Protein AF-A0A0D6AHR4-F1 (afdb_monomer)

Foldseek 3Di:
DDDDPPPPVVNVVVVVCVPVVNVVVVVCVVVVVVVVVVLCCCLVVPVCVP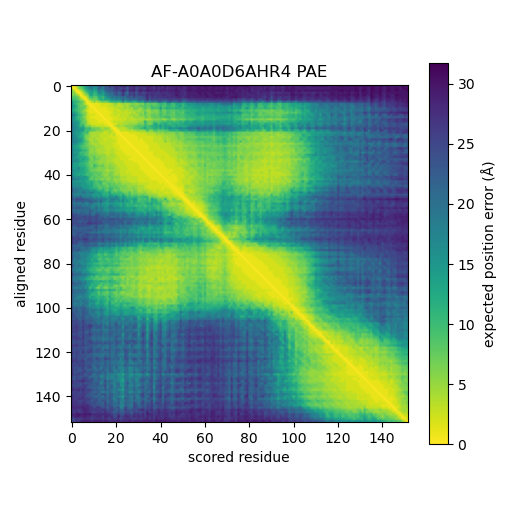PVVVVCVVVVNVCLQVDDDPNDRVSVVVVVVVSVVSSVVSVVVVVVVVVVVVVVVVVVVVVVVVVVVVVVVVVVVVVVVVVVVVVVVVVVVVVVVVVVVVVD

Sequence (152 aa):
MTANRSRNFFADFRDFILRGNVIDLAVAVIIGGAFNGIINSLVEDIVTPAILSPAIKAAGVDKLSDLSISGIKYGLFLSSVINFLVIAFCLFFIIRIFEGVKQKLIRKEELALAEESAIEKEEAKEEILVQENLTKAIEALTEVINNKSINN

Solvent-accessible surface area (backbone atoms only — not comparable to full-atom values): 8446 Å² total; per-residue (Å²): 139,82,81,84,76,78,72,50,66,67,57,59,49,48,60,51,50,68,38,62,73,50,46,55,51,51,51,52,52,54,51,50,54,56,49,49,51,54,53,48,45,46,39,63,72,44,46,32,64,71,54,45,52,58,48,32,58,73,68,71,48,79,55,45,58,72,42,56,62,96,86,45,52,58,16,46,56,53,50,52,54,52,50,50,53,51,47,52,52,51,52,51,51,52,52,51,50,52,51,60,51,47,54,55,51,52,53,49,50,54,49,50,53,49,49,52,56,46,52,55,52,50,54,54,50,51,52,52,51,53,51,53,53,52,50,52,52,52,53,52,50,49,52,53,55,52,58,55,65,76,76,110

pLDDT: mean 81.61, std 10.19, range [48.28, 95.25]

Secondary structure (DSSP, 8-state):
--------HHHHHHHHHTSHHHHHHHHHHHHHHHHHHHHHHIIIIIIIIIIIHHHHHHHT-TTGGG--BTTB-HHHHHHHHHHHHHHHHHHHHHHHHHHHHHHHHHHHHHHHHHHHHHHHHHHHHHHHHHHHHHHHHHHHHHHHHHHHHH--

Radius of gyration: 36.29 Å; Cα contacts (8 Å, |Δi|>4): 44; chains: 1; bounding box: 102×62×81 Å

Structure (mmCIF, N/CA/C/O backbone):
data_AF-A0A0D6AHR4-F1
#
_entry.id   AF-A0A0D6AHR4-F1
#
loop_
_atom_site.group_PDB
_atom_site.id
_atom_site.type_symbol
_atom_site.label_atom_id
_atom_site.label_alt_id
_atom_site.label_comp_id
_atom_site.label_asym_id
_atom_site.label_entity_id
_atom_site.label_seq_id
_atom_site.pdbx_PDB_ins_code
_atom_site.Cartn_x
_atom_site.Cartn_y
_atom_site.Cartn_z
_atom_site.occupancy
_atom_site.B_iso_or_equiv
_atom_site.auth_seq_id
_atom_site.auth_comp_id
_atom_site.auth_asym_id
_atom_site.auth_atom_id
_atom_site.pdbx_PDB_model_num
ATOM 1 N N . MET A 1 1 ? 14.952 -22.287 52.346 1.00 48.28 1 MET A N 1
ATOM 2 C CA . MET A 1 1 ? 14.343 -22.953 51.174 1.00 48.28 1 MET A CA 1
ATOM 3 C C . MET A 1 1 ? 13.842 -21.873 50.224 1.00 48.28 1 MET A C 1
ATOM 5 O O . MET A 1 1 ? 12.740 -21.381 50.405 1.00 48.28 1 MET A O 1
ATOM 9 N N . THR A 1 2 ? 14.660 -21.427 49.273 1.00 50.31 2 THR A N 1
ATOM 10 C CA . THR A 1 2 ? 14.221 -20.513 48.208 1.00 50.31 2 THR A CA 1
ATOM 11 C C . THR A 1 2 ? 14.053 -21.332 46.937 1.00 50.31 2 THR A C 1
ATOM 13 O O . THR A 1 2 ? 14.973 -22.011 46.489 1.00 50.31 2 THR A O 1
ATOM 16 N N . ALA A 1 3 ? 12.817 -21.359 46.442 1.00 51.41 3 ALA A N 1
ATOM 17 C CA . ALA A 1 3 ? 12.389 -22.209 45.348 1.00 51.41 3 ALA A CA 1
ATOM 18 C C . ALA A 1 3 ? 13.168 -21.898 44.064 1.00 51.41 3 ALA A C 1
ATOM 20 O O . ALA A 1 3 ? 13.236 -20.758 43.605 1.00 51.41 3 ALA A O 1
ATOM 21 N N . ASN A 1 4 ? 13.729 -22.960 43.497 1.00 58.25 4 ASN A N 1
ATOM 22 C CA . ASN A 1 4 ? 14.324 -23.026 42.176 1.00 58.25 4 ASN A CA 1
ATOM 23 C C . ASN A 1 4 ? 13.275 -22.626 41.124 1.00 58.25 4 ASN A C 1
ATOM 25 O O . ASN A 1 4 ? 12.394 -23.414 40.781 1.00 58.25 4 ASN A O 1
ATOM 29 N N . ARG A 1 5 ? 13.329 -21.381 40.643 1.00 64.62 5 ARG A N 1
ATOM 30 C CA . ARG A 1 5 ? 12.483 -20.904 39.547 1.00 64.62 5 ARG A CA 1
ATOM 31 C C . ARG A 1 5 ? 13.176 -21.271 38.240 1.00 64.62 5 ARG A C 1
ATOM 33 O O . ARG A 1 5 ? 13.819 -20.422 37.627 1.00 64.62 5 ARG A O 1
ATOM 40 N N . SER A 1 6 ? 13.038 -22.520 37.794 1.00 62.09 6 SER A N 1
ATOM 41 C CA . SER A 1 6 ? 13.254 -22.827 36.380 1.00 62.09 6 SER A CA 1
ATOM 42 C C . SER A 1 6 ? 12.137 -22.128 35.600 1.00 62.09 6 SER A C 1
ATOM 44 O O . SER A 1 6 ? 11.077 -22.699 35.342 1.00 62.09 6 SER A O 1
ATOM 46 N N . ARG A 1 7 ? 12.313 -20.839 35.290 1.00 65.31 7 ARG A N 1
ATOM 47 C CA . ARG A 1 7 ? 11.497 -20.224 34.247 1.00 65.31 7 ARG A CA 1
ATOM 48 C C . ARG A 1 7 ? 11.832 -20.980 32.975 1.00 65.31 7 ARG A C 1
ATOM 50 O O . ARG A 1 7 ? 12.970 -20.984 32.517 1.00 65.31 7 ARG A O 1
ATOM 57 N N . ASN A 1 8 ? 10.849 -21.722 32.484 1.00 79.19 8 ASN A N 1
ATOM 58 C CA . ASN A 1 8 ? 10.962 -22.421 31.222 1.00 79.19 8 ASN A CA 1
ATOM 59 C C . ASN A 1 8 ? 11.262 -21.358 30.163 1.00 79.19 8 ASN A C 1
ATOM 61 O O . ASN A 1 8 ? 10.517 -20.388 30.068 1.00 79.19 8 ASN A O 1
ATOM 65 N N . PHE A 1 9 ? 12.323 -21.535 29.376 1.00 85.81 9 PHE A N 1
ATOM 66 C CA . PHE A 1 9 ? 12.699 -20.636 28.275 1.00 85.81 9 PHE A CA 1
ATOM 67 C C . PHE A 1 9 ? 11.493 -20.218 27.415 1.00 85.81 9 PHE A C 1
ATOM 69 O O . PHE A 1 9 ? 11.389 -19.077 26.984 1.00 85.81 9 PHE A O 1
ATOM 76 N N . PHE A 1 10 ? 10.529 -21.125 27.238 1.00 87.31 10 PHE A N 1
ATOM 77 C CA . PHE A 1 10 ? 9.274 -20.872 26.536 1.00 87.31 10 PHE A CA 1
ATOM 78 C C . PHE A 1 10 ? 8.385 -19.795 27.189 1.00 87.31 10 PHE A C 1
ATOM 80 O O . PHE A 1 10 ? 7.752 -19.017 26.482 1.00 87.31 10 PHE A O 1
ATOM 87 N N . ALA A 1 11 ? 8.340 -19.723 28.522 1.00 87.75 11 ALA A N 1
ATOM 88 C CA . ALA A 1 11 ? 7.633 -18.666 29.243 1.00 87.75 11 ALA A CA 1
ATOM 89 C C . ALA A 1 11 ? 8.333 -17.312 29.053 1.00 87.75 11 ALA A C 1
ATOM 91 O O . ALA A 1 11 ? 7.677 -16.333 28.720 1.00 87.75 11 ALA A O 1
ATOM 92 N N . ASP A 1 12 ? 9.665 -17.283 29.143 1.00 86.31 12 ASP A N 1
ATOM 93 C CA . ASP A 1 12 ? 10.452 -16.061 28.922 1.00 86.31 12 ASP A CA 1
ATOM 94 C C . ASP A 1 12 ? 10.389 -15.584 27.459 1.00 86.31 12 ASP A C 1
ATOM 96 O O . ASP A 1 12 ? 10.355 -14.383 27.186 1.00 86.31 12 ASP A O 1
ATOM 100 N N . PHE A 1 13 ? 10.317 -16.517 26.507 1.00 87.50 13 PHE A N 1
ATOM 101 C CA . PHE A 1 13 ? 10.103 -16.233 25.090 1.00 87.50 13 PHE A CA 1
ATOM 102 C C . PHE A 1 13 ? 8.689 -15.708 24.816 1.00 87.50 13 PHE A C 1
ATOM 104 O O . PHE A 1 13 ? 8.526 -14.725 24.094 1.00 87.50 13 PHE A O 1
ATOM 111 N N . ARG A 1 14 ? 7.660 -16.309 25.426 1.00 87.25 14 ARG A N 1
ATOM 112 C CA . ARG A 1 14 ? 6.284 -15.804 25.347 1.00 87.25 14 ARG A CA 1
ATOM 113 C C . ARG A 1 14 ? 6.197 -14.384 25.902 1.00 87.25 14 ARG A C 1
ATOM 115 O O . ARG A 1 14 ? 5.656 -13.516 25.226 1.00 87.25 14 ARG A O 1
ATOM 122 N N . ASP A 1 15 ? 6.772 -14.137 27.075 1.00 89.06 15 ASP A N 1
ATOM 123 C CA . ASP A 1 15 ? 6.801 -12.811 27.700 1.00 89.06 15 ASP A CA 1
ATOM 124 C C . ASP A 1 15 ? 7.573 -11.792 26.847 1.00 89.06 15 ASP A C 1
ATOM 126 O O . ASP A 1 15 ? 7.245 -10.608 26.852 1.00 89.06 15 ASP A O 1
ATOM 130 N N . PHE A 1 16 ? 8.577 -12.234 26.080 1.00 86.75 16 PHE A N 1
ATOM 131 C CA . PHE A 1 16 ? 9.274 -11.393 25.107 1.00 86.75 16 PHE A CA 1
ATOM 132 C C . PHE A 1 16 ? 8.397 -11.007 23.920 1.00 86.75 16 PHE A C 1
ATOM 134 O O . PHE A 1 16 ? 8.323 -9.822 23.600 1.00 86.75 16 PHE A O 1
ATOM 141 N N . ILE A 1 17 ? 7.752 -11.979 23.274 1.00 85.88 17 ILE A N 1
ATOM 142 C CA . ILE A 1 17 ? 6.908 -11.723 22.103 1.00 85.88 17 ILE A CA 1
ATOM 143 C C . ILE A 1 17 ? 5.678 -10.906 22.500 1.00 85.88 17 ILE A C 1
ATOM 145 O O . ILE A 1 17 ? 5.319 -9.978 21.795 1.00 85.88 17 ILE A O 1
ATOM 149 N N . LEU A 1 18 ? 5.081 -11.165 23.666 1.00 87.12 18 LEU A N 1
ATOM 150 C CA . LEU A 1 18 ? 3.935 -10.400 24.171 1.00 87.12 18 LEU A CA 1
ATOM 151 C C . LEU A 1 18 ? 4.247 -8.931 24.494 1.00 87.12 18 LEU A C 1
ATOM 153 O O . LEU A 1 18 ? 3.325 -8.162 24.768 1.00 87.12 18 LEU A O 1
ATOM 157 N N . ARG A 1 19 ? 5.515 -8.501 24.441 1.00 85.44 19 ARG A N 1
ATOM 158 C CA . ARG A 1 19 ? 5.837 -7.072 24.416 1.00 85.44 19 ARG A CA 1
ATOM 159 C C . ARG A 1 19 ? 5.261 -6.500 23.116 1.00 85.44 19 ARG A C 1
ATOM 161 O O . ARG A 1 19 ? 5.833 -6.737 22.062 1.00 85.44 19 ARG A O 1
ATOM 168 N N . GLY A 1 20 ? 4.151 -5.754 23.187 1.00 81.38 20 GLY A N 1
ATOM 169 C CA . GLY A 1 20 ? 3.378 -5.290 22.015 1.00 81.38 20 GLY A CA 1
ATOM 170 C C . GLY A 1 20 ? 4.216 -4.716 20.862 1.00 81.38 20 GLY A C 1
ATOM 171 O O . GLY A 1 20 ? 4.013 -5.086 19.713 1.00 81.38 20 GLY A O 1
ATOM 172 N N . ASN A 1 21 ? 5.267 -3.952 21.177 1.00 88.62 21 ASN A N 1
ATOM 173 C CA . ASN A 1 21 ? 6.221 -3.414 20.196 1.00 88.62 21 ASN A CA 1
ATOM 174 C C . ASN A 1 21 ? 6.915 -4.485 19.313 1.00 88.62 21 ASN A C 1
ATOM 176 O O . ASN A 1 21 ? 7.283 -4.214 18.176 1.00 88.62 21 ASN A O 1
ATOM 180 N N . VAL A 1 22 ? 7.119 -5.708 19.815 1.00 89.19 22 VAL A N 1
ATOM 181 C CA . VAL A 1 22 ? 7.770 -6.811 19.080 1.00 89.19 22 VAL A CA 1
ATOM 182 C C . VAL A 1 22 ? 6.807 -7.459 18.088 1.00 89.19 22 VAL A C 1
ATOM 184 O O . VAL A 1 22 ? 7.216 -7.783 16.974 1.00 89.19 22 VAL A O 1
ATOM 187 N N . ILE A 1 23 ? 5.539 -7.631 18.471 1.00 89.50 23 ILE A N 1
ATOM 188 C CA . ILE A 1 23 ? 4.506 -8.189 17.586 1.00 89.50 23 ILE A CA 1
ATOM 189 C C . ILE A 1 23 ? 4.236 -7.228 16.431 1.00 89.50 23 ILE A C 1
ATOM 191 O O . ILE A 1 23 ? 4.266 -7.658 15.280 1.00 89.50 23 ILE A O 1
ATOM 195 N N . ASP A 1 24 ? 4.065 -5.937 16.716 1.00 90.44 24 ASP A N 1
ATOM 196 C CA . ASP A 1 24 ? 3.787 -4.933 15.684 1.00 90.44 24 ASP A CA 1
ATOM 197 C C . ASP A 1 24 ? 4.951 -4.813 14.689 1.00 90.44 24 ASP A C 1
ATOM 199 O O . ASP A 1 24 ? 4.741 -4.789 13.474 1.00 90.44 24 ASP A O 1
ATOM 203 N N . LEU A 1 25 ? 6.194 -4.840 15.187 1.00 93.00 25 LEU A N 1
ATOM 204 C CA . LEU A 1 25 ? 7.386 -4.864 14.342 1.00 93.00 25 LEU A CA 1
ATOM 205 C C . LEU A 1 25 ? 7.449 -6.134 13.478 1.00 93.00 25 LEU A C 1
ATOM 207 O O . LEU A 1 25 ? 7.741 -6.052 12.286 1.00 93.00 25 LEU A O 1
ATOM 211 N N . ALA A 1 26 ? 7.166 -7.306 14.054 1.00 90.88 26 ALA A N 1
ATOM 212 C CA . ALA A 1 26 ? 7.192 -8.571 13.324 1.00 90.88 26 ALA A CA 1
ATOM 213 C C . ALA A 1 26 ? 6.141 -8.603 12.204 1.00 90.88 26 ALA A C 1
ATOM 215 O O . ALA A 1 26 ? 6.448 -8.999 11.079 1.00 90.88 26 ALA A O 1
ATOM 216 N N . VAL A 1 27 ? 4.925 -8.131 12.486 1.00 93.25 27 VAL A N 1
ATOM 217 C CA . VAL A 1 27 ? 3.848 -8.025 11.495 1.00 93.25 27 VAL A CA 1
ATOM 218 C C . VAL A 1 27 ? 4.236 -7.047 10.385 1.00 93.25 27 VAL A C 1
ATOM 220 O O . VAL A 1 27 ? 4.106 -7.388 9.209 1.00 93.25 27 VAL A O 1
ATOM 223 N N . ALA A 1 28 ? 4.787 -5.880 10.729 1.00 94.00 28 ALA A N 1
ATOM 224 C CA . ALA A 1 28 ? 5.247 -4.900 9.748 1.00 94.00 28 ALA A CA 1
ATOM 225 C C . ALA A 1 28 ? 6.320 -5.469 8.801 1.00 94.00 28 ALA A C 1
ATOM 227 O O . ALA A 1 28 ? 6.245 -5.257 7.592 1.00 94.00 28 ALA A O 1
ATOM 228 N N . VAL A 1 29 ? 7.289 -6.234 9.319 1.00 94.38 29 VAL A N 1
ATOM 229 C CA . VAL A 1 29 ? 8.347 -6.859 8.504 1.00 94.38 29 VAL A CA 1
ATOM 230 C C . VAL A 1 29 ? 7.787 -7.947 7.583 1.00 94.38 29 VAL A C 1
ATOM 232 O O . VAL A 1 29 ? 8.147 -7.991 6.407 1.00 94.38 29 VAL A O 1
ATOM 235 N N . ILE A 1 30 ? 6.888 -8.803 8.081 1.00 94.81 30 ILE A N 1
ATOM 236 C CA . ILE A 1 30 ? 6.277 -9.878 7.282 1.00 94.81 30 ILE A CA 1
ATOM 237 C C . ILE A 1 30 ? 5.422 -9.292 6.154 1.00 94.81 30 ILE A C 1
ATOM 239 O O . ILE A 1 30 ? 5.562 -9.696 4.998 1.00 94.81 30 ILE A O 1
ATOM 243 N N . ILE A 1 31 ? 4.572 -8.310 6.473 1.00 95.25 31 ILE A N 1
ATOM 244 C CA . ILE A 1 31 ? 3.736 -7.627 5.481 1.00 95.25 31 ILE A CA 1
ATOM 245 C C . ILE A 1 31 ? 4.613 -6.868 4.484 1.00 95.25 31 ILE A C 1
ATOM 247 O O . ILE A 1 31 ? 4.373 -6.957 3.284 1.00 95.25 31 ILE A O 1
ATOM 251 N N . GLY A 1 32 ? 5.658 -6.178 4.950 1.00 93.19 32 GLY A N 1
ATOM 252 C CA . GLY A 1 32 ? 6.608 -5.480 4.084 1.00 93.19 32 GLY A CA 1
ATOM 253 C C . GLY A 1 32 ? 7.310 -6.422 3.102 1.00 93.19 32 GLY A C 1
ATOM 254 O O . GLY A 1 32 ? 7.398 -6.114 1.914 1.00 93.19 32 GLY A O 1
ATOM 255 N N . GLY A 1 33 ? 7.742 -7.598 3.566 1.00 94.06 33 GLY A N 1
ATOM 256 C CA . GLY A 1 33 ? 8.349 -8.626 2.719 1.00 94.06 33 GLY A CA 1
ATOM 257 C C . GLY A 1 33 ? 7.382 -9.189 1.673 1.00 94.06 33 GLY A C 1
ATOM 258 O O . GLY A 1 33 ? 7.730 -9.275 0.496 1.00 94.06 33 GLY A O 1
ATOM 259 N N . ALA A 1 34 ? 6.151 -9.516 2.077 1.00 94.44 34 ALA A N 1
ATOM 260 C CA . ALA A 1 34 ? 5.120 -10.005 1.162 1.00 94.44 34 ALA A CA 1
ATOM 261 C C . ALA A 1 34 ? 4.720 -8.941 0.124 1.00 94.44 34 ALA A C 1
ATOM 263 O O . ALA A 1 34 ? 4.615 -9.237 -1.066 1.00 94.44 34 ALA A O 1
ATOM 264 N N . PHE A 1 35 ? 4.556 -7.688 0.559 1.00 89.25 35 PHE A N 1
ATOM 265 C CA . PHE A 1 35 ? 4.222 -6.565 -0.313 1.00 89.25 35 PHE A CA 1
ATOM 266 C C . PHE A 1 35 ? 5.330 -6.283 -1.332 1.00 89.25 35 PHE A C 1
ATOM 268 O O . PHE A 1 35 ? 5.036 -6.092 -2.509 1.00 89.25 35 PHE A O 1
ATOM 275 N N . ASN A 1 36 ? 6.601 -6.338 -0.921 1.00 89.38 36 ASN A N 1
ATOM 276 C CA . ASN A 1 36 ? 7.733 -6.221 -1.841 1.00 89.38 36 ASN A CA 1
ATOM 277 C C . ASN A 1 36 ? 7.678 -7.275 -2.964 1.00 89.38 36 ASN A C 1
ATOM 279 O O . ASN A 1 36 ? 7.941 -6.957 -4.119 1.00 89.38 36 ASN A O 1
ATOM 283 N N . GLY A 1 37 ? 7.258 -8.507 -2.652 1.00 90.81 37 GLY A N 1
ATOM 284 C CA . GLY A 1 37 ? 7.032 -9.549 -3.660 1.00 90.81 37 GLY A CA 1
ATOM 285 C C . GLY A 1 37 ? 5.969 -9.172 -4.700 1.00 90.81 37 GLY A C 1
ATOM 286 O O . GLY A 1 37 ? 6.176 -9.390 -5.891 1.00 90.81 37 GLY A O 1
ATOM 287 N N . ILE A 1 38 ? 4.867 -8.546 -4.273 1.00 89.38 38 ILE A N 1
ATOM 288 C CA . ILE A 1 38 ? 3.805 -8.059 -5.173 1.00 89.38 38 ILE A CA 1
ATOM 289 C C . ILE A 1 38 ? 4.338 -6.955 -6.093 1.00 89.38 38 ILE A C 1
ATOM 291 O O . ILE A 1 38 ? 4.058 -6.961 -7.291 1.00 89.38 38 ILE A O 1
ATOM 295 N N . ILE A 1 39 ? 5.119 -6.019 -5.545 1.00 86.44 39 ILE A N 1
ATOM 296 C CA . ILE A 1 39 ? 5.727 -4.937 -6.328 1.00 86.44 39 ILE A CA 1
ATOM 297 C C . ILE A 1 39 ? 6.693 -5.496 -7.371 1.00 86.44 39 ILE A C 1
ATOM 299 O O . ILE A 1 39 ? 6.614 -5.105 -8.534 1.00 86.44 39 ILE A O 1
ATOM 303 N N . ASN A 1 40 ? 7.558 -6.433 -6.982 1.00 88.56 40 ASN A N 1
ATOM 304 C CA . ASN A 1 40 ? 8.494 -7.060 -7.909 1.00 88.56 40 ASN A CA 1
ATOM 305 C C . ASN A 1 40 ? 7.758 -7.795 -9.030 1.00 88.56 40 ASN A C 1
ATOM 307 O O . ASN A 1 40 ? 8.080 -7.568 -10.188 1.00 88.56 40 ASN A O 1
ATOM 311 N N . SER A 1 41 ? 6.719 -8.576 -8.717 1.00 90.38 41 SER A N 1
ATOM 312 C CA . SER A 1 41 ? 5.926 -9.266 -9.743 1.00 90.38 41 SER A CA 1
ATOM 313 C C . SER A 1 41 ? 5.233 -8.287 -10.697 1.00 90.38 41 SER A C 1
ATOM 315 O O . SER A 1 41 ? 5.296 -8.447 -11.910 1.00 90.38 41 SER A O 1
ATOM 317 N N . LEU A 1 42 ? 4.650 -7.193 -10.196 1.00 86.50 42 LEU A N 1
ATOM 318 C CA . LEU A 1 42 ? 4.077 -6.167 -11.072 1.00 86.50 42 LEU A CA 1
ATOM 319 C C . LEU A 1 42 ? 5.133 -5.562 -12.010 1.00 86.50 42 LEU A C 1
ATOM 321 O O . LEU A 1 42 ? 4.856 -5.306 -13.181 1.00 86.50 42 LEU A O 1
ATOM 325 N N . VAL A 1 43 ? 6.341 -5.310 -11.513 1.00 83.19 43 VAL A N 1
ATOM 326 C CA . VAL A 1 43 ? 7.386 -4.673 -12.315 1.00 83.19 43 VAL A CA 1
ATOM 327 C C . VAL A 1 43 ? 7.999 -5.651 -13.313 1.00 83.19 43 VAL A C 1
ATOM 329 O O . VAL A 1 43 ? 8.102 -5.327 -14.496 1.00 83.19 43 VAL A O 1
ATOM 332 N N . GLU A 1 44 ? 8.394 -6.833 -12.860 1.00 84.12 44 GLU A N 1
ATOM 333 C CA . GLU A 1 44 ? 9.085 -7.843 -13.661 1.00 84.12 44 GLU A CA 1
ATOM 334 C C . GLU A 1 44 ? 8.131 -8.552 -14.628 1.00 84.12 44 GLU A C 1
ATOM 336 O O . GLU A 1 44 ? 8.455 -8.683 -15.808 1.00 84.12 44 GLU A O 1
ATOM 341 N N . ASP A 1 45 ? 6.931 -8.926 -14.175 1.00 85.81 45 ASP A N 1
ATOM 342 C CA . ASP A 1 45 ? 6.011 -9.760 -14.958 1.00 85.81 45 ASP A CA 1
ATOM 343 C C . ASP A 1 45 ? 5.028 -8.948 -15.810 1.00 85.81 45 ASP A C 1
ATOM 345 O O . ASP A 1 45 ? 4.512 -9.457 -16.805 1.00 85.81 45 ASP A O 1
ATOM 349 N N . ILE A 1 46 ? 4.746 -7.690 -15.447 1.00 86.56 46 ILE A N 1
ATOM 350 C CA . ILE A 1 46 ? 3.744 -6.866 -16.145 1.00 86.56 46 ILE A CA 1
ATOM 351 C C . ILE A 1 46 ? 4.395 -5.651 -16.804 1.00 86.56 46 ILE A C 1
ATOM 353 O O . ILE A 1 46 ? 4.348 -5.512 -18.026 1.00 86.56 46 ILE A O 1
ATOM 357 N N . VAL A 1 47 ? 5.013 -4.759 -16.027 1.00 81.56 47 VAL A N 1
ATOM 358 C CA . VAL A 1 47 ? 5.509 -3.471 -16.544 1.00 81.56 47 VAL A CA 1
ATOM 359 C C . VAL A 1 47 ? 6.676 -3.663 -17.506 1.00 81.56 47 VAL A C 1
ATOM 361 O O . VAL A 1 47 ? 6.709 -3.045 -18.573 1.00 81.56 47 VAL A O 1
ATOM 364 N N . THR A 1 48 ? 7.623 -4.530 -17.154 1.00 80.75 48 THR A N 1
ATOM 365 C CA . THR A 1 48 ? 8.808 -4.790 -17.970 1.00 80.75 48 THR A CA 1
ATOM 366 C C . THR A 1 48 ? 8.430 -5.329 -19.350 1.00 80.75 48 THR A C 1
ATOM 368 O O . THR A 1 48 ? 8.769 -4.666 -20.329 1.00 80.75 48 THR A O 1
ATOM 371 N N . PRO A 1 49 ? 7.681 -6.436 -19.500 1.00 80.00 49 PRO A N 1
ATOM 372 C CA . PRO A 1 49 ? 7.302 -6.927 -20.823 1.00 80.00 49 PRO A CA 1
ATOM 373 C C . PRO A 1 49 ? 6.345 -5.993 -21.578 1.00 80.00 49 PRO A C 1
ATOM 375 O O . PRO A 1 49 ? 6.435 -5.914 -22.803 1.00 80.00 49 PRO A O 1
ATOM 378 N N . ALA A 1 50 ? 5.457 -5.266 -20.889 1.00 80.38 50 ALA A N 1
ATOM 379 C CA . ALA A 1 50 ? 4.469 -4.408 -21.547 1.00 80.38 50 ALA A CA 1
ATOM 380 C C . ALA A 1 50 ? 5.038 -3.069 -22.043 1.00 80.38 50 ALA A C 1
ATOM 382 O O . ALA A 1 50 ? 4.611 -2.572 -23.083 1.00 80.38 50 ALA A O 1
ATOM 383 N N . ILE A 1 51 ? 5.979 -2.470 -21.306 1.00 73.50 51 ILE A N 1
ATOM 384 C CA . ILE A 1 51 ? 6.466 -1.104 -21.560 1.00 73.50 51 ILE A CA 1
ATOM 385 C C . ILE A 1 51 ? 7.966 -1.096 -21.842 1.00 73.50 51 ILE A C 1
ATOM 387 O O . ILE A 1 51 ? 8.416 -0.451 -22.789 1.00 73.50 51 ILE A O 1
ATOM 391 N N . LEU A 1 52 ? 8.750 -1.824 -21.044 1.00 69.25 52 LEU A N 1
ATOM 392 C CA . LEU A 1 52 ? 10.206 -1.725 -21.079 1.00 69.25 52 LEU A CA 1
ATOM 393 C C . LEU A 1 52 ? 10.830 -2.583 -22.187 1.00 69.25 52 LEU A C 1
ATOM 395 O O . LEU A 1 52 ? 11.684 -2.096 -22.914 1.00 69.25 52 LEU A O 1
ATOM 399 N N . SER A 1 53 ? 10.392 -3.826 -22.391 1.00 69.88 53 SER A N 1
ATOM 400 C CA . SER A 1 53 ? 10.922 -4.715 -23.436 1.00 69.88 53 SER A CA 1
ATOM 401 C C . SER A 1 53 ? 10.704 -4.192 -24.866 1.00 69.88 53 SER A C 1
ATOM 403 O O . SER A 1 53 ? 11.634 -4.289 -25.667 1.00 69.88 53 SER A O 1
ATOM 405 N N . PRO A 1 54 ? 9.547 -3.604 -25.230 1.00 74.44 54 PRO A N 1
ATOM 406 C CA . PRO A 1 54 ? 9.375 -2.959 -26.531 1.00 74.44 54 PRO A CA 1
ATOM 407 C C . PRO A 1 54 ? 10.222 -1.687 -26.657 1.00 74.44 54 PRO A C 1
ATOM 409 O O . PRO A 1 54 ? 10.800 -1.442 -27.714 1.00 74.44 54 PRO A O 1
ATOM 412 N N . ALA A 1 55 ? 10.333 -0.898 -25.582 1.00 70.19 55 ALA A N 1
ATOM 413 C CA . ALA A 1 55 ? 11.120 0.333 -25.567 1.00 70.19 55 ALA A CA 1
ATOM 414 C C . ALA A 1 55 ? 12.633 0.071 -25.675 1.00 70.19 55 ALA A C 1
ATOM 416 O O . ALA A 1 55 ? 13.316 0.761 -26.426 1.00 70.19 55 ALA A O 1
ATOM 417 N N . ILE A 1 56 ? 13.158 -0.948 -24.984 1.00 69.31 56 ILE A N 1
ATOM 418 C CA . ILE A 1 56 ? 14.571 -1.357 -25.045 1.00 69.31 56 ILE A CA 1
ATOM 419 C C . ILE A 1 56 ? 14.921 -1.882 -26.445 1.00 69.31 56 ILE A C 1
ATOM 421 O O . ILE A 1 56 ? 15.946 -1.471 -26.997 1.00 69.31 56 ILE A O 1
ATOM 425 N N . LYS A 1 57 ? 14.037 -2.688 -27.054 1.00 70.56 57 LYS A N 1
ATOM 426 C CA . LYS A 1 57 ? 14.187 -3.151 -28.445 1.00 70.56 57 LYS A CA 1
ATOM 427 C C . LYS A 1 57 ? 14.170 -1.997 -29.442 1.00 70.56 57 LYS A C 1
ATOM 429 O O . LYS A 1 57 ? 14.992 -1.953 -30.351 1.00 70.56 57 LYS A O 1
ATOM 434 N N . ALA A 1 58 ? 13.263 -1.037 -29.259 1.00 65.69 58 ALA A N 1
ATOM 435 C CA . ALA A 1 58 ? 13.185 0.153 -30.104 1.00 65.69 58 ALA A CA 1
ATOM 436 C C . ALA A 1 58 ? 14.407 1.076 -29.945 1.00 65.69 58 ALA A C 1
ATOM 438 O O . ALA A 1 58 ? 14.810 1.734 -30.901 1.00 65.69 58 ALA A O 1
ATOM 439 N N . ALA A 1 59 ? 15.014 1.110 -28.758 1.00 65.44 59 ALA A N 1
ATOM 440 C CA . ALA A 1 59 ? 16.195 1.915 -28.471 1.00 65.44 59 ALA A CA 1
ATOM 441 C C . ALA A 1 59 ? 17.523 1.221 -28.855 1.00 65.44 59 ALA A C 1
ATOM 443 O O . ALA A 1 59 ? 18.574 1.858 -28.793 1.00 65.44 59 ALA A O 1
ATOM 444 N N . GLY A 1 60 ? 17.508 -0.063 -29.245 1.00 64.19 60 GLY A N 1
ATOM 445 C CA . GLY A 1 60 ? 18.716 -0.833 -29.584 1.00 64.19 60 GLY A CA 1
ATOM 446 C C . GLY A 1 60 ? 19.592 -1.184 -28.374 1.00 64.19 60 GLY A C 1
ATOM 447 O O . GLY A 1 60 ? 20.790 -1.428 -28.510 1.00 64.19 60 GLY A O 1
ATOM 448 N N . VAL A 1 61 ? 18.999 -1.188 -27.178 1.00 64.06 61 VAL A N 1
ATOM 449 C CA . VAL A 1 61 ? 19.668 -1.272 -25.865 1.00 64.06 61 VAL A CA 1
ATOM 450 C C . VAL A 1 61 ? 19.620 -2.710 -25.310 1.00 64.06 61 VAL A C 1
ATOM 452 O O . VAL A 1 61 ? 20.054 -2.969 -24.192 1.00 64.06 61 VAL A O 1
ATOM 455 N N . ASP A 1 62 ? 19.147 -3.678 -26.104 1.00 65.31 62 ASP A N 1
ATOM 456 C CA . ASP A 1 62 ? 18.887 -5.078 -25.712 1.00 65.31 62 ASP A CA 1
ATOM 457 C C . ASP A 1 62 ? 20.091 -5.810 -25.095 1.00 65.31 62 ASP A C 1
ATOM 459 O O . ASP A 1 62 ? 19.933 -6.827 -24.423 1.00 65.31 62 ASP A O 1
ATOM 463 N N . LYS A 1 63 ? 21.303 -5.297 -25.324 1.00 65.81 63 LYS A N 1
ATOM 464 C CA . LYS A 1 63 ? 22.567 -5.874 -24.856 1.00 65.81 63 LYS A CA 1
ATOM 465 C C . LYS A 1 63 ? 23.321 -4.977 -23.882 1.00 65.81 63 LYS A C 1
ATOM 467 O O . LYS A 1 63 ? 24.535 -5.112 -23.752 1.00 65.81 63 LYS A O 1
ATOM 472 N N . LEU A 1 64 ? 22.635 -4.070 -23.180 1.00 67.00 64 LEU A N 1
ATOM 473 C CA . LEU A 1 64 ? 23.292 -3.231 -22.173 1.00 67.00 64 LEU A CA 1
ATOM 474 C C . LEU A 1 64 ? 24.028 -4.070 -21.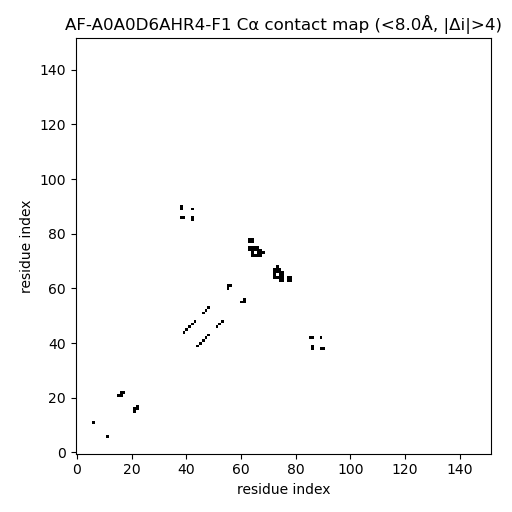131 1.00 67.00 64 LEU A C 1
ATOM 476 O O . LEU A 1 64 ? 25.145 -3.726 -20.773 1.00 67.00 64 LEU A O 1
ATOM 480 N N . SER A 1 65 ? 23.454 -5.205 -20.738 1.00 66.69 65 SER A N 1
ATOM 481 C CA . SER A 1 65 ? 24.012 -6.174 -19.789 1.00 66.69 65 SER A CA 1
ATOM 482 C C . SER A 1 65 ? 25.311 -6.842 -20.262 1.00 66.69 65 SER A C 1
ATOM 484 O O . SER A 1 65 ? 26.122 -7.247 -19.428 1.00 66.69 65 SER A O 1
ATOM 486 N N . ASP A 1 66 ? 25.523 -6.933 -21.580 1.00 68.94 66 ASP A N 1
ATOM 487 C CA . ASP A 1 66 ? 26.697 -7.565 -22.203 1.00 68.94 66 ASP A CA 1
ATOM 488 C C . ASP A 1 66 ? 27.865 -6.589 -22.400 1.00 68.94 66 ASP A C 1
ATOM 490 O O . ASP A 1 66 ? 28.976 -6.999 -22.751 1.00 68.94 66 ASP A O 1
ATOM 494 N N . LEU A 1 67 ? 27.645 -5.294 -22.161 1.00 70.38 67 LEU A N 1
ATOM 495 C CA . LEU A 1 67 ? 28.694 -4.293 -22.260 1.00 70.38 67 LEU A CA 1
ATOM 496 C C . LEU A 1 67 ? 29.733 -4.512 -21.153 1.00 70.38 67 LEU A C 1
ATOM 498 O O . LEU A 1 67 ? 29.478 -4.321 -19.957 1.00 70.38 67 LEU A O 1
ATOM 502 N N . SER A 1 68 ? 30.927 -4.918 -21.579 1.00 70.44 68 SER A N 1
ATOM 503 C CA . SER A 1 68 ? 32.096 -5.055 -20.723 1.00 70.44 68 SER A CA 1
ATOM 504 C C . SER A 1 68 ? 33.314 -4.430 -21.393 1.00 70.44 68 SER A C 1
ATOM 506 O O . SER A 1 68 ? 33.577 -4.642 -22.575 1.00 70.44 68 SER A O 1
ATOM 508 N N . ILE A 1 69 ? 34.060 -3.640 -20.625 1.00 69.44 69 ILE A N 1
ATOM 509 C CA . ILE A 1 69 ? 35.337 -3.053 -21.031 1.00 69.44 69 ILE A CA 1
ATOM 510 C C . ILE A 1 69 ? 36.364 -3.669 -20.099 1.00 69.44 69 ILE A C 1
ATOM 512 O O . ILE A 1 69 ? 36.256 -3.547 -18.879 1.00 69.44 69 ILE A O 1
ATOM 516 N N . SER A 1 70 ? 37.346 -4.362 -20.672 1.00 74.69 70 SER A N 1
ATOM 517 C CA . SER A 1 70 ? 38.466 -4.934 -19.919 1.00 74.69 70 SER A CA 1
ATOM 518 C C . SER A 1 70 ? 38.039 -5.861 -18.760 1.00 74.69 70 SER A C 1
ATOM 520 O O . SER A 1 70 ? 38.613 -5.830 -17.676 1.00 74.69 70 SER A O 1
ATOM 522 N N . GLY A 1 71 ? 36.982 -6.661 -18.961 1.00 73.62 71 GLY A N 1
ATOM 523 C CA . GLY A 1 71 ? 36.471 -7.618 -17.967 1.00 73.62 71 GLY A CA 1
ATOM 524 C C . GLY A 1 71 ? 35.520 -7.039 -16.909 1.00 73.62 71 GLY A C 1
ATOM 525 O O . GLY A 1 71 ? 34.918 -7.804 -16.156 1.00 73.62 71 GLY A O 1
ATOM 526 N N . ILE A 1 72 ? 35.312 -5.718 -16.875 1.00 77.31 72 ILE A N 1
ATOM 527 C CA . ILE A 1 72 ? 34.372 -5.067 -15.952 1.00 77.31 72 ILE A CA 1
ATOM 528 C C . ILE A 1 72 ? 32.997 -4.961 -16.624 1.00 77.31 72 ILE A C 1
ATOM 530 O O . ILE A 1 72 ? 32.825 -4.226 -17.597 1.00 77.31 72 ILE A O 1
ATOM 534 N N . LYS A 1 73 ? 32.004 -5.691 -16.097 1.00 80.69 73 LYS A N 1
ATOM 535 C CA . LYS A 1 73 ? 30.612 -5.725 -16.590 1.00 80.69 73 LYS A CA 1
ATOM 536 C C . LYS A 1 73 ? 29.782 -4.549 -16.057 1.00 80.69 73 LYS A C 1
ATOM 538 O O . LYS A 1 73 ? 28.834 -4.740 -15.296 1.00 80.69 73 LYS A O 1
ATOM 543 N N . TYR A 1 74 ? 30.127 -3.322 -16.447 1.00 82.00 74 TYR A N 1
ATOM 544 C CA . TYR A 1 74 ? 29.352 -2.125 -16.076 1.00 82.00 74 TYR A CA 1
ATOM 545 C C . TYR A 1 74 ? 27.912 -2.165 -16.610 1.00 82.00 74 TYR A C 1
ATOM 547 O O . TYR A 1 74 ? 27.021 -1.559 -16.016 1.00 82.00 74 TYR A O 1
ATOM 555 N N . GLY A 1 75 ? 27.676 -2.932 -17.677 1.00 80.38 75 GLY A N 1
ATOM 556 C CA . GLY A 1 75 ? 26.352 -3.213 -18.212 1.00 80.38 75 GLY A CA 1
ATOM 557 C C . GLY A 1 75 ? 25.360 -3.762 -17.191 1.00 80.38 75 GLY A C 1
ATOM 558 O O . GLY A 1 75 ? 24.220 -3.307 -17.117 1.00 80.38 75 GLY A O 1
ATOM 559 N N . LEU A 1 76 ? 25.813 -4.692 -16.345 1.00 80.81 76 LEU A N 1
ATOM 560 C CA . LEU A 1 76 ? 24.977 -5.304 -15.313 1.00 80.81 76 LEU A CA 1
ATOM 561 C C . LEU A 1 76 ? 24.590 -4.292 -14.228 1.00 80.81 76 LEU A C 1
ATOM 563 O O . LEU A 1 76 ? 23.437 -4.230 -13.816 1.00 80.81 76 LEU A O 1
ATOM 567 N N . PHE A 1 77 ? 25.542 -3.462 -13.798 1.00 84.19 77 PHE A N 1
ATOM 568 C CA . PHE A 1 77 ? 25.278 -2.406 -12.824 1.00 84.19 77 PHE A CA 1
ATOM 569 C C . PHE A 1 77 ? 24.284 -1.375 -13.371 1.00 84.19 77 PHE A C 1
ATOM 571 O O . PHE A 1 77 ? 23.311 -1.041 -12.698 1.00 84.19 77 PHE A O 1
ATOM 578 N N . LEU A 1 78 ? 24.487 -0.919 -14.611 1.00 84.06 78 LEU A N 1
ATOM 579 C CA . LEU A 1 78 ? 23.597 0.045 -15.254 1.00 84.06 78 LEU A CA 1
ATOM 580 C C . LEU A 1 78 ? 22.182 -0.524 -15.437 1.00 84.06 78 LEU A C 1
ATOM 582 O O . LEU A 1 78 ? 21.207 0.173 -15.166 1.00 84.06 78 LEU A O 1
ATOM 586 N N . SER A 1 79 ? 22.067 -1.803 -15.810 1.00 80.62 79 SER A N 1
ATOM 587 C CA . SER A 1 79 ? 20.784 -2.512 -15.871 1.00 80.62 79 SER A CA 1
ATOM 588 C C . SER A 1 79 ? 20.078 -2.536 -14.511 1.00 80.62 79 SER A C 1
ATOM 590 O O . SER A 1 79 ? 18.879 -2.271 -14.445 1.00 80.62 79 SER A O 1
ATOM 592 N N . SER A 1 80 ? 20.801 -2.799 -13.418 1.00 83.69 80 SER A N 1
ATOM 593 C CA . SER A 1 80 ? 20.229 -2.788 -12.064 1.00 83.69 80 SER A CA 1
ATOM 594 C C . SER A 1 80 ? 19.756 -1.398 -11.632 1.00 83.69 80 SER A C 1
ATOM 596 O O . SER A 1 80 ? 18.707 -1.281 -11.002 1.00 83.69 80 SER A O 1
ATOM 598 N N . VAL A 1 81 ? 20.484 -0.335 -11.994 1.00 87.88 81 VAL A N 1
ATOM 599 C CA . VAL A 1 81 ? 20.066 1.052 -11.725 1.00 87.88 81 VAL A CA 1
ATOM 600 C C . VAL A 1 81 ? 18.788 1.397 -12.492 1.00 87.88 81 VAL A C 1
ATOM 602 O O . VAL A 1 81 ? 17.865 1.965 -11.913 1.00 87.88 81 VAL A O 1
ATOM 605 N N . ILE A 1 82 ? 18.701 1.020 -13.772 1.00 82.12 82 ILE A N 1
ATOM 606 C CA . ILE A 1 82 ? 17.490 1.230 -14.578 1.00 82.12 82 ILE A CA 1
ATOM 607 C C . ILE A 1 82 ? 16.311 0.458 -13.973 1.00 82.12 82 ILE A C 1
ATOM 609 O O . ILE A 1 82 ? 15.244 1.039 -13.791 1.00 82.12 82 ILE A O 1
ATOM 613 N N . ASN A 1 83 ? 16.506 -0.807 -13.588 1.00 80.62 83 ASN A N 1
ATOM 614 C CA . ASN A 1 83 ? 15.462 -1.605 -12.940 1.00 80.62 83 ASN A CA 1
ATOM 615 C C . ASN A 1 83 ? 14.968 -0.953 -11.637 1.00 80.62 83 ASN A C 1
ATOM 617 O O . ASN A 1 83 ? 13.767 -0.807 -11.429 1.00 80.62 83 ASN A O 1
ATOM 621 N N . PHE A 1 84 ? 15.883 -0.470 -10.792 1.00 85.19 84 PHE A N 1
ATOM 622 C CA . PHE A 1 84 ? 15.530 0.252 -9.568 1.00 85.19 84 PHE A CA 1
ATOM 623 C C . PHE A 1 84 ? 14.684 1.505 -9.845 1.00 85.19 84 PHE A C 1
ATOM 625 O O . PHE A 1 84 ? 13.690 1.738 -9.158 1.00 85.19 84 PHE A O 1
ATOM 632 N N . LEU A 1 85 ? 15.034 2.291 -10.870 1.00 88.50 85 LEU A N 1
ATOM 633 C CA . LEU A 1 85 ? 14.253 3.469 -11.264 1.00 88.50 85 LEU A CA 1
ATOM 634 C C . LEU A 1 85 ? 12.845 3.094 -11.743 1.00 88.50 85 LEU A C 1
ATOM 636 O O . LEU A 1 85 ? 11.885 3.787 -11.405 1.00 88.50 85 LEU A O 1
ATOM 640 N N . VAL A 1 86 ? 12.704 1.991 -12.484 1.00 83.62 86 VAL A N 1
ATOM 641 C CA . VAL A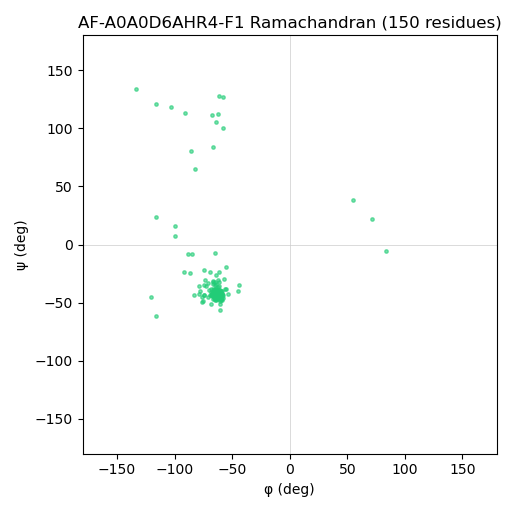 1 86 ? 11.397 1.484 -12.928 1.00 83.62 86 VAL A CA 1
ATOM 642 C C . VAL A 1 86 ? 10.558 1.033 -11.732 1.00 83.62 86 VAL A C 1
ATOM 644 O O . VAL A 1 86 ? 9.399 1.436 -11.629 1.00 83.62 86 VAL A O 1
ATOM 647 N N . ILE A 1 87 ? 11.135 0.273 -10.794 1.00 84.88 87 ILE A N 1
ATOM 648 C CA . ILE A 1 87 ? 10.449 -0.149 -9.562 1.00 84.88 87 ILE A CA 1
ATOM 649 C C . ILE A 1 87 ? 9.992 1.070 -8.754 1.00 84.88 87 ILE A C 1
ATOM 651 O O . ILE A 1 87 ? 8.827 1.150 -8.362 1.00 84.88 87 ILE A O 1
ATOM 655 N N . ALA A 1 88 ? 10.875 2.052 -8.551 1.00 88.06 88 ALA A N 1
ATOM 656 C CA . ALA A 1 88 ? 10.555 3.280 -7.830 1.00 88.06 88 ALA A CA 1
ATOM 657 C C . ALA A 1 88 ? 9.420 4.069 -8.506 1.00 88.06 88 ALA A C 1
ATOM 659 O O . ALA A 1 88 ? 8.510 4.553 -7.829 1.00 88.06 88 ALA A O 1
ATOM 660 N N . PHE A 1 89 ? 9.432 4.160 -9.839 1.00 87.81 89 PHE A N 1
ATOM 661 C CA . PHE A 1 89 ? 8.374 4.820 -10.604 1.00 87.81 89 PHE A CA 1
ATOM 662 C C . PHE A 1 89 ? 7.032 4.082 -10.498 1.00 87.81 89 PHE A C 1
ATOM 664 O O . PHE A 1 89 ? 5.990 4.712 -10.305 1.00 87.81 89 PHE A O 1
ATOM 671 N N . CYS A 1 90 ? 7.046 2.749 -10.559 1.00 84.62 90 CYS A N 1
ATOM 672 C CA . CYS A 1 90 ? 5.842 1.937 -10.393 1.00 84.62 90 CYS A CA 1
ATOM 673 C C . CYS A 1 90 ? 5.267 2.068 -8.981 1.00 84.62 90 CYS A C 1
ATOM 675 O O . CYS A 1 90 ? 4.068 2.298 -8.827 1.00 84.62 90 CYS A O 1
ATOM 677 N N . LEU A 1 91 ? 6.118 2.005 -7.953 1.00 86.81 91 LEU A N 1
ATOM 678 C CA . LEU A 1 91 ? 5.709 2.196 -6.563 1.00 86.81 91 LEU A CA 1
ATOM 679 C C . LEU A 1 91 ? 5.088 3.582 -6.352 1.00 86.81 91 LEU A C 1
ATOM 681 O O . LEU A 1 91 ? 4.034 3.698 -5.728 1.00 86.81 91 LEU A O 1
ATOM 685 N N . PHE A 1 92 ? 5.686 4.626 -6.928 1.00 88.50 92 PHE A N 1
ATOM 686 C CA . PHE A 1 92 ? 5.117 5.972 -6.910 1.00 88.50 92 PHE A CA 1
ATOM 687 C C . PHE A 1 92 ? 3.720 6.020 -7.540 1.00 88.50 92 PHE A C 1
ATOM 689 O O . PHE A 1 92 ? 2.815 6.642 -6.981 1.00 88.50 92 PHE A O 1
ATOM 69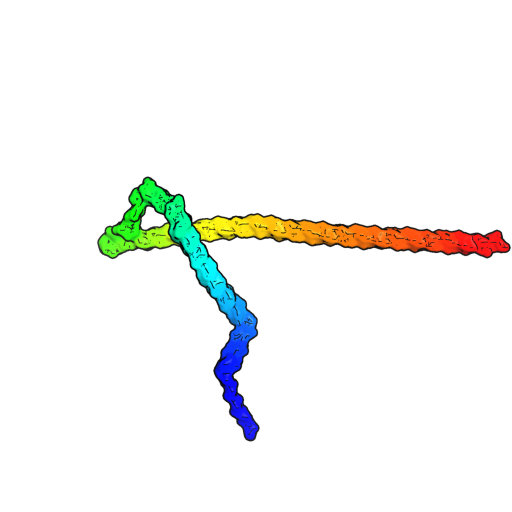6 N N . PHE A 1 93 ? 3.521 5.355 -8.680 1.00 88.31 93 PHE A N 1
ATOM 697 C CA . PHE A 1 93 ? 2.224 5.323 -9.354 1.00 88.31 93 PHE A CA 1
ATOM 698 C C . PHE A 1 93 ? 1.161 4.603 -8.517 1.00 88.31 93 PHE A C 1
ATOM 700 O O . PHE A 1 93 ? 0.052 5.110 -8.352 1.00 88.31 93 PHE A O 1
ATOM 707 N N . ILE A 1 94 ? 1.518 3.464 -7.922 1.00 84.94 94 ILE A N 1
ATOM 708 C CA . ILE A 1 94 ? 0.645 2.699 -7.028 1.00 84.94 94 ILE A CA 1
ATOM 709 C C . ILE A 1 94 ? 0.244 3.545 -5.819 1.00 84.94 94 ILE A C 1
ATOM 711 O O . ILE A 1 94 ? -0.946 3.708 -5.557 1.00 84.94 94 ILE A O 1
ATOM 715 N N . ILE A 1 95 ? 1.213 4.150 -5.125 1.00 87.12 95 ILE A N 1
ATOM 716 C CA . ILE A 1 95 ? 0.945 5.016 -3.969 1.00 87.12 95 ILE A CA 1
ATOM 717 C C . ILE A 1 95 ? 0.046 6.189 -4.374 1.00 87.12 95 ILE A C 1
ATOM 719 O O . ILE A 1 95 ? -0.893 6.510 -3.652 1.00 87.12 95 ILE A O 1
ATOM 723 N N . ARG A 1 96 ? 0.263 6.789 -5.552 1.00 86.75 96 ARG A N 1
ATOM 724 C CA . ARG A 1 96 ? -0.592 7.868 -6.072 1.00 86.75 96 ARG A CA 1
ATOM 725 C C . ARG A 1 96 ? -2.044 7.417 -6.261 1.00 86.75 96 ARG A C 1
ATOM 727 O O . ARG A 1 96 ? -2.956 8.167 -5.918 1.00 86.75 96 ARG A O 1
ATOM 734 N N . ILE A 1 97 ? -2.268 6.220 -6.805 1.00 88.44 97 ILE A N 1
ATOM 735 C CA . ILE A 1 97 ? -3.616 5.663 -6.984 1.00 88.44 97 ILE A CA 1
ATOM 736 C C . ILE A 1 97 ? -4.269 5.424 -5.623 1.00 88.44 97 ILE A C 1
ATOM 738 O O . ILE A 1 97 ? -5.405 5.849 -5.412 1.00 88.44 97 ILE A O 1
ATOM 742 N N . PHE A 1 98 ? -3.551 4.785 -4.694 1.00 85.44 98 PHE A N 1
ATOM 743 C CA . PHE A 1 98 ? -4.064 4.514 -3.351 1.00 85.44 98 PHE A CA 1
ATOM 744 C C . PHE A 1 98 ? -4.402 5.799 -2.596 1.00 85.44 98 PHE A C 1
ATOM 746 O O . PHE A 1 98 ? -5.478 5.882 -2.012 1.00 85.44 98 PHE A O 1
ATOM 753 N N . GLU A 1 99 ? -3.547 6.819 -2.661 1.00 85.75 99 GLU A N 1
ATOM 754 C CA . GLU A 1 99 ? -3.808 8.129 -2.060 1.00 85.75 99 GLU A CA 1
ATOM 755 C C . GLU A 1 99 ? -5.054 8.784 -2.681 1.00 85.75 99 GLU A C 1
ATOM 757 O O . GLU A 1 99 ? -5.931 9.266 -1.966 1.00 85.75 99 GLU A O 1
ATOM 762 N N . GLY A 1 100 ? -5.210 8.712 -4.008 1.00 81.94 100 GLY A N 1
ATOM 763 C CA . GLY A 1 100 ? -6.389 9.236 -4.704 1.00 81.94 100 GLY A CA 1
ATOM 764 C C . GLY A 1 100 ? -7.700 8.513 -4.363 1.00 81.94 100 GLY A C 1
ATOM 765 O O . GLY A 1 100 ? -8.755 9.148 -4.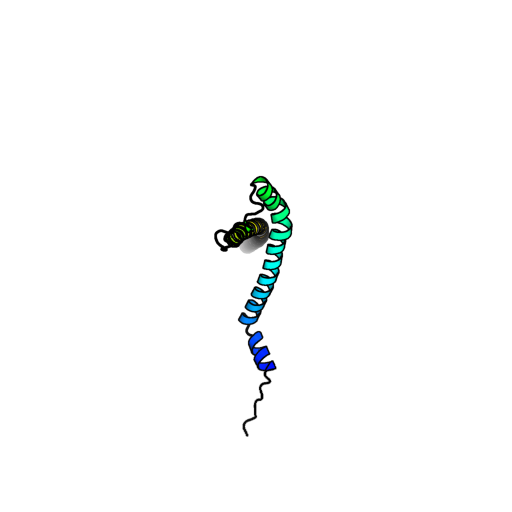310 1.00 81.94 100 GLY A O 1
ATOM 766 N N . VAL A 1 101 ? -7.661 7.199 -4.117 1.00 84.00 101 VAL A N 1
ATOM 767 C CA . VAL A 1 101 ? -8.832 6.412 -3.680 1.00 84.00 101 VAL A CA 1
ATOM 768 C C . VAL A 1 101 ? -9.138 6.670 -2.206 1.00 84.00 101 VAL A C 1
ATOM 770 O O . VAL A 1 101 ? -10.288 6.933 -1.857 1.00 84.00 101 VAL A O 1
ATOM 773 N N . LYS A 1 102 ? -8.113 6.666 -1.347 1.00 77.81 102 LYS A N 1
ATOM 774 C CA . LYS A 1 102 ? -8.231 6.932 0.090 1.00 77.81 102 LYS A CA 1
ATOM 775 C C . LYS A 1 102 ? -8.843 8.306 0.355 1.00 77.81 102 LYS A C 1
ATOM 777 O O . LYS A 1 102 ? -9.785 8.399 1.134 1.00 77.81 102 LYS A O 1
ATOM 782 N N . GLN A 1 103 ? -8.385 9.351 -0.337 1.00 74.81 103 GLN A N 1
ATOM 783 C CA . GLN A 1 103 ? -8.943 10.700 -0.188 1.00 74.81 103 GLN A CA 1
ATOM 784 C C . GLN A 1 103 ? -10.428 10.775 -0.565 1.00 74.81 103 GLN A C 1
ATOM 786 O O . GLN A 1 103 ? -11.175 11.532 0.048 1.00 74.81 103 GLN A O 1
ATOM 791 N N . LYS A 1 104 ? -10.888 9.970 -1.531 1.00 72.69 104 LYS A N 1
ATOM 792 C CA . LYS A 1 104 ? -12.312 9.906 -1.896 1.00 72.69 104 LYS A CA 1
ATOM 793 C C . LYS A 1 104 ? -13.158 9.160 -0.867 1.00 72.69 104 LYS A C 1
ATOM 795 O O . LYS A 1 104 ? -14.307 9.537 -0.673 1.00 72.69 104 LYS A O 1
ATOM 800 N N . LEU A 1 105 ? -12.615 8.123 -0.229 1.00 72.88 105 LEU A N 1
ATOM 801 C CA . LEU A 1 105 ? -13.323 7.358 0.801 1.00 72.88 105 LEU A CA 1
ATOM 802 C C . LEU A 1 105 ? -13.396 8.128 2.122 1.00 72.88 105 LEU A C 1
ATOM 804 O O . LEU A 1 105 ? -14.492 8.320 2.631 1.00 72.88 105 LEU A O 1
ATOM 808 N N . ILE A 1 106 ? -12.270 8.669 2.597 1.00 74.38 106 ILE A N 1
ATOM 809 C CA . ILE A 1 106 ? -12.210 9.447 3.844 1.00 74.38 106 ILE A CA 1
ATOM 810 C C . ILE A 1 106 ? -13.067 10.708 3.741 1.00 74.38 106 ILE A C 1
ATOM 812 O O . ILE A 1 106 ? -13.841 10.991 4.643 1.00 74.38 106 ILE A O 1
ATOM 816 N N . ARG A 1 107 ? -13.024 11.428 2.612 1.00 74.31 107 ARG A N 1
ATOM 817 C CA . ARG A 1 107 ? -13.883 12.604 2.412 1.00 74.31 107 ARG A CA 1
ATOM 818 C C . ARG A 1 107 ? -15.368 12.241 2.374 1.00 74.31 107 ARG A C 1
ATOM 820 O O . ARG A 1 107 ? -16.194 13.044 2.782 1.00 74.31 107 ARG A O 1
ATOM 827 N N . LYS A 1 108 ? -15.723 11.056 1.870 1.00 72.06 108 LYS A N 1
ATOM 828 C CA . LYS A 1 108 ? -17.112 10.577 1.856 1.00 72.06 108 LYS A CA 1
ATOM 829 C C . LYS A 1 108 ? -17.579 10.176 3.258 1.00 72.06 108 LYS A C 1
ATOM 831 O O . LYS A 1 108 ? -18.730 10.414 3.591 1.00 72.06 108 LYS A O 1
ATOM 836 N N . GLU A 1 109 ? -16.682 9.613 4.059 1.00 73.88 109 GLU A N 1
ATOM 837 C CA . GLU A 1 109 ? -16.917 9.243 5.455 1.00 73.88 109 GLU A CA 1
ATOM 838 C C . GLU A 1 109 ? -17.035 10.489 6.351 1.00 73.88 109 GLU A C 1
ATOM 840 O O . GLU A 1 109 ? -18.006 10.613 7.085 1.00 73.88 109 GLU A O 1
ATOM 845 N N . GLU A 1 110 ? -16.145 11.478 6.202 1.00 73.88 110 GLU A N 1
ATOM 846 C CA . GLU A 1 110 ? -16.238 12.778 6.887 1.00 73.88 110 GLU A CA 1
ATOM 847 C C . GLU A 1 110 ? -17.508 13.550 6.515 1.00 73.88 110 GLU A C 1
ATOM 849 O O . GLU A 1 110 ? -18.115 14.172 7.381 1.00 73.88 110 GLU A O 1
ATOM 854 N N . LEU A 1 111 ? -17.929 13.512 5.244 1.00 73.69 111 LEU A N 1
ATOM 855 C CA . LEU A 1 111 ? -19.182 14.137 4.817 1.00 73.69 111 LEU A CA 1
ATOM 856 C C . LEU A 1 111 ? -20.399 13.419 5.406 1.00 73.69 111 LEU A C 1
ATOM 858 O O . LEU A 1 111 ? -21.298 14.102 5.875 1.00 73.69 111 LEU A O 1
ATOM 862 N N . ALA A 1 112 ? -20.405 12.082 5.439 1.00 78.31 112 ALA A N 1
ATOM 863 C CA . ALA A 1 112 ? -21.493 11.306 6.034 1.00 78.31 112 ALA A CA 1
ATOM 864 C C . ALA A 1 112 ? -21.610 11.544 7.550 1.00 78.31 112 ALA A C 1
ATOM 866 O O . ALA A 1 112 ? -22.704 11.793 8.043 1.00 78.31 112 ALA A O 1
ATOM 867 N N . LEU A 1 113 ? -20.483 11.564 8.273 1.00 78.81 113 LEU A N 1
ATOM 868 C CA . LEU A 1 113 ? -20.443 11.919 9.697 1.00 78.81 113 LEU A CA 1
ATOM 869 C C . LEU A 1 113 ? -20.855 13.377 9.946 1.00 78.81 113 LEU A C 1
ATOM 871 O O . LEU A 1 113 ? -21.516 13.674 10.940 1.00 78.81 113 LEU A O 1
ATOM 875 N N . ALA A 1 114 ? -20.475 14.304 9.062 1.00 79.19 114 ALA A N 1
ATOM 876 C CA . ALA A 1 114 ? -20.890 15.699 9.164 1.00 79.19 114 ALA A CA 1
ATOM 877 C C . ALA A 1 114 ? -22.402 15.860 8.935 1.00 79.19 114 ALA A C 1
ATOM 879 O O . ALA A 1 114 ? -23.025 16.618 9.674 1.00 79.19 114 ALA A O 1
ATOM 880 N N . GLU A 1 115 ? -22.981 15.135 7.973 1.00 76.75 115 GLU A N 1
ATOM 881 C CA . GLU A 1 115 ? -24.424 15.098 7.694 1.00 76.75 115 GLU A CA 1
ATOM 882 C C . GLU A 1 115 ? -25.204 14.501 8.872 1.00 76.75 115 GLU A C 1
ATOM 884 O O . GLU A 1 115 ? -26.147 15.121 9.353 1.00 76.75 115 GLU A O 1
ATOM 889 N N . GLU A 1 116 ? -24.752 13.36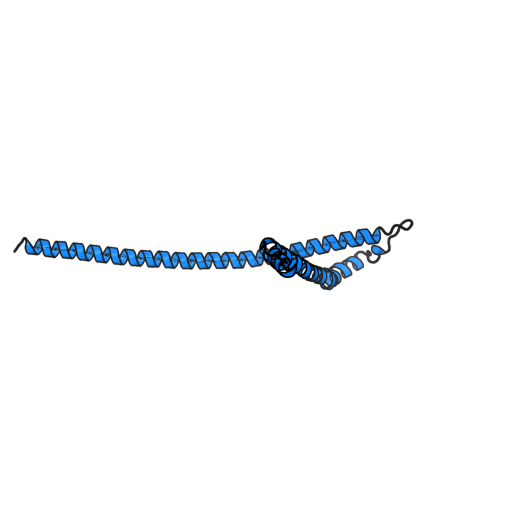6 9.412 1.00 78.94 116 GLU A N 1
ATOM 890 C CA . GLU A 1 116 ? -25.347 12.719 10.589 1.00 78.94 116 GLU A CA 1
ATOM 891 C C . GLU A 1 116 ? -25.294 13.640 11.820 1.00 78.94 116 GLU A C 1
ATOM 893 O O . GLU A 1 116 ? -26.304 13.859 12.484 1.00 78.94 116 GLU A O 1
ATOM 898 N N . SER A 1 117 ? -24.153 14.300 12.055 1.00 79.00 117 SER A N 1
ATOM 899 C CA . SER A 1 117 ? -24.013 15.269 13.150 1.00 79.00 117 SER A CA 1
ATOM 900 C C . SER A 1 117 ? -24.813 16.563 12.944 1.00 79.00 117 SER A C 1
ATOM 902 O O . SER A 1 117 ? -25.078 17.278 13.911 1.00 79.00 117 SER A O 1
ATOM 904 N N . ALA A 1 118 ? -25.138 16.923 11.699 1.00 83.12 118 ALA A N 1
ATOM 905 C CA . ALA A 1 118 ? -25.956 18.090 11.385 1.00 83.12 118 ALA A CA 1
ATOM 906 C C . ALA A 1 118 ? -27.437 17.780 11.609 1.00 83.12 118 ALA A C 1
ATOM 908 O O . ALA A 1 118 ? -28.113 18.583 12.246 1.00 83.12 118 ALA A O 1
ATOM 909 N N . ILE A 1 119 ? -27.892 16.598 11.181 1.00 83.50 119 ILE A N 1
ATOM 910 C CA . ILE A 1 119 ? -29.246 16.092 11.431 1.00 83.50 119 ILE A CA 1
ATOM 911 C C . ILE A 1 119 ? -29.488 15.969 12.942 1.00 83.50 119 ILE A C 1
ATOM 913 O O . ILE A 1 119 ? -30.448 16.541 13.439 1.00 83.50 119 ILE A O 1
ATOM 917 N N . GLU A 1 120 ? -28.567 15.359 13.698 1.00 85.00 120 GLU A N 1
ATOM 918 C CA . GLU A 1 120 ? -28.691 15.221 15.160 1.00 85.00 120 GLU A CA 1
ATOM 919 C C . GLU A 1 120 ? -28.775 16.585 15.875 1.00 85.00 120 GLU A C 1
ATOM 921 O O . GLU A 1 120 ? -29.557 16.780 16.807 1.00 85.00 120 GLU A O 1
ATOM 926 N N . LYS A 1 121 ? -27.993 17.576 15.424 1.00 85.06 121 LYS A N 1
ATOM 927 C CA . LYS A 1 121 ? -28.039 18.939 15.982 1.00 85.06 121 LYS A CA 1
ATOM 928 C C . LYS A 1 121 ? -29.315 19.681 15.614 1.00 85.06 121 LYS A C 1
ATOM 930 O O . LYS A 1 121 ? -29.746 20.527 16.396 1.00 85.06 121 LYS A O 1
ATOM 935 N N . GLU A 1 122 ? -29.864 19.433 14.431 1.00 81.88 122 GLU A N 1
ATOM 936 C CA . GLU A 1 122 ? -31.091 20.063 13.949 1.00 81.88 122 GLU A CA 1
ATOM 937 C C . GLU A 1 122 ? -32.316 19.473 14.659 1.00 81.88 122 GLU A C 1
ATOM 939 O O . GLU A 1 122 ? -33.108 20.241 15.205 1.00 81.88 122 GLU A O 1
ATOM 944 N N . GLU A 1 123 ? -32.372 18.147 14.817 1.00 84.06 123 GLU A N 1
ATOM 945 C CA . GLU A 1 123 ? -33.371 17.437 15.627 1.00 84.06 123 GLU A CA 1
ATOM 946 C C . GLU A 1 123 ? -33.332 17.884 17.098 1.00 84.06 123 GLU A C 1
ATOM 948 O O . GLU A 1 123 ? -34.361 18.261 17.661 1.00 84.06 123 GLU A O 1
ATOM 953 N N . ALA A 1 124 ? -32.145 17.972 17.713 1.00 88.69 124 ALA A N 1
ATOM 954 C CA . ALA A 1 124 ? -32.011 18.463 19.088 1.00 88.69 124 ALA A CA 1
ATOM 955 C C . ALA A 1 124 ? -32.485 19.922 19.247 1.00 88.69 124 ALA A C 1
ATOM 957 O O . ALA A 1 124 ? -33.055 20.295 20.275 1.00 88.69 124 ALA A O 1
ATOM 958 N N . LYS A 1 125 ? -32.266 20.774 18.236 1.00 89.31 125 LYS A N 1
ATOM 959 C CA . LYS A 1 125 ? -32.737 22.169 18.242 1.00 89.31 125 LYS A CA 1
ATOM 960 C C . LYS A 1 125 ? -34.254 22.253 18.114 1.00 89.31 125 LYS A C 1
ATOM 962 O O . LYS A 1 125 ? -34.866 23.102 18.762 1.00 89.31 125 LYS A O 1
ATOM 967 N N . GLU A 1 126 ? -34.837 21.399 17.280 1.00 86.75 126 GLU A N 1
ATOM 968 C CA . GLU A 1 126 ? -36.280 21.314 17.072 1.00 86.75 126 GLU A CA 1
ATOM 969 C C . GLU A 1 126 ? -36.984 20.810 18.340 1.00 86.75 126 GLU A C 1
ATOM 971 O O . GLU A 1 126 ? -37.957 21.423 18.784 1.00 86.75 126 GLU A O 1
ATOM 976 N N . GLU A 1 127 ? -36.428 19.801 19.018 1.00 86.31 127 GLU A N 1
ATOM 977 C CA . GLU A 1 127 ? -36.922 19.337 20.321 1.00 86.31 127 GLU A CA 1
ATOM 978 C C . GLU A 1 127 ? -36.856 20.425 21.404 1.00 86.31 127 GLU A C 1
ATOM 980 O O . GLU A 1 127 ? -37.828 20.633 22.138 1.00 86.31 127 GLU A O 1
ATOM 985 N N . ILE A 1 128 ? -35.742 21.161 21.499 1.00 87.69 128 ILE A N 1
ATOM 986 C CA . ILE A 1 128 ? -35.595 22.273 22.454 1.00 87.69 128 ILE A CA 1
ATOM 987 C C . ILE A 1 128 ? -36.611 23.387 22.158 1.00 87.69 128 ILE A C 1
ATOM 989 O O . ILE A 1 128 ? -37.226 23.916 23.085 1.00 87.69 128 ILE A O 1
ATOM 993 N N . LEU A 1 129 ? -36.842 23.715 20.883 1.00 91.56 129 LEU A N 1
ATOM 994 C CA . LEU A 1 129 ? -37.820 24.725 20.470 1.00 91.56 129 LEU A CA 1
ATOM 995 C C . LEU A 1 129 ? -39.255 24.320 20.839 1.00 91.56 129 LEU A C 1
ATOM 997 O O . LEU A 1 129 ? -40.043 25.151 21.299 1.00 91.56 129 LEU A O 1
ATOM 1001 N N . VAL A 1 130 ? -39.607 23.044 20.664 1.00 92.38 130 VAL A N 1
ATOM 1002 C CA . VAL A 1 130 ? -40.917 22.513 21.065 1.00 92.38 130 VAL A CA 1
ATOM 1003 C C . VAL A 1 130 ? -41.095 22.604 22.582 1.00 92.38 130 VAL A C 1
ATOM 1005 O O . VAL A 1 130 ? -42.146 23.054 23.047 1.00 92.38 130 VAL A O 1
ATOM 1008 N N . GLN A 1 131 ? -40.066 22.256 23.359 1.00 91.62 131 GLN A N 1
ATOM 1009 C CA . GLN A 1 131 ? -40.100 22.390 24.818 1.00 91.62 131 GLN A CA 1
ATOM 1010 C C . GLN A 1 131 ? -40.218 23.852 25.272 1.00 91.62 131 GLN A C 1
ATOM 1012 O O . GLN A 1 131 ? -40.990 24.153 26.186 1.00 91.62 131 GLN A O 1
ATOM 1017 N N . GLU A 1 132 ? -39.516 24.779 24.617 1.00 93.50 132 GLU A N 1
ATOM 1018 C CA . GLU A 1 132 ? -39.604 26.213 24.912 1.00 93.50 132 GLU A CA 1
ATOM 1019 C C . GLU A 1 132 ? -41.022 26.749 24.655 1.00 93.50 132 GLU A C 1
ATOM 1021 O O . GLU A 1 132 ? -41.590 27.455 25.492 1.00 93.50 132 GLU A O 1
ATOM 1026 N N . ASN A 1 133 ? -41.635 26.366 23.533 1.00 94.00 133 ASN A N 1
ATOM 1027 C CA . ASN A 1 133 ? -42.999 26.770 23.189 1.00 94.00 133 ASN A CA 1
ATOM 1028 C C . ASN A 1 133 ? -44.044 26.194 24.161 1.00 94.00 133 ASN A C 1
ATOM 1030 O O . ASN A 1 133 ? -44.977 26.903 24.544 1.00 94.00 133 ASN A O 1
ATOM 1034 N N . LEU A 1 134 ? -43.880 24.942 24.603 1.00 94.56 134 LEU A N 1
ATOM 1035 C CA . LEU A 1 134 ? -44.734 24.323 25.626 1.00 94.56 134 LEU A CA 1
ATOM 1036 C C . LEU A 1 134 ? -44.608 25.032 26.977 1.00 94.56 134 LEU A C 1
ATOM 1038 O O . LEU A 1 134 ? -45.617 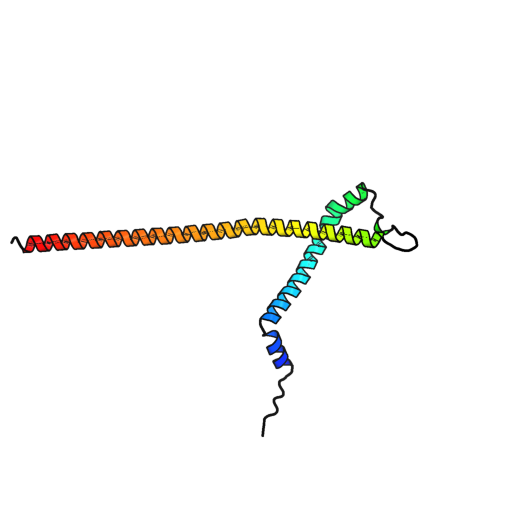25.312 27.622 1.00 94.56 134 LEU A O 1
ATOM 1042 N N . THR A 1 135 ? -43.382 25.366 27.380 1.00 93.69 135 THR A N 1
ATOM 1043 C CA . THR A 1 135 ? -43.115 26.083 28.635 1.00 93.69 135 THR A CA 1
ATOM 1044 C C . THR A 1 135 ? -43.788 27.456 28.623 1.00 93.69 135 THR A C 1
ATOM 1046 O O . THR A 1 135 ? -44.538 27.776 29.544 1.00 93.69 135 THR A O 1
ATOM 1049 N N . LYS A 1 136 ? -43.645 28.217 27.529 1.00 94.75 136 LYS A N 1
ATOM 1050 C CA . LYS A 1 136 ? -44.321 29.515 27.353 1.00 94.75 136 LYS A CA 1
ATOM 1051 C C . LYS A 1 136 ? -45.845 29.396 27.375 1.00 94.75 136 LYS A C 1
ATOM 1053 O O . LYS A 1 136 ? -46.522 30.250 27.940 1.00 94.75 136 LYS A O 1
ATOM 1058 N N . ALA A 1 137 ? -46.401 28.347 26.768 1.00 93.75 137 ALA A N 1
ATOM 1059 C CA . ALA A 1 137 ? -47.843 28.114 26.782 1.00 93.75 137 ALA A CA 1
ATOM 1060 C C . ALA A 1 137 ? -48.363 27.818 28.200 1.00 93.75 137 ALA A C 1
ATOM 1062 O O . ALA A 1 137 ? -49.422 28.316 28.579 1.00 93.75 137 ALA A O 1
ATOM 1063 N N . ILE A 1 138 ? -47.613 27.050 28.998 1.00 94.44 138 ILE A N 1
ATOM 1064 C CA . ILE A 1 138 ? -47.946 26.779 30.403 1.00 94.44 138 ILE A CA 1
ATOM 1065 C C . ILE A 1 138 ? -47.853 28.058 31.241 1.00 94.44 138 ILE A C 1
ATOM 1067 O O . ILE A 1 138 ? -48.760 28.325 32.031 1.00 94.44 138 ILE A O 1
ATOM 1071 N N . GLU A 1 139 ? -46.811 28.872 31.058 1.00 93.62 139 GLU A N 1
ATOM 1072 C CA . GLU A 1 139 ? -46.675 30.170 31.736 1.00 93.62 139 GLU A CA 1
ATOM 1073 C C . GLU A 1 139 ? -47.845 31.103 31.401 1.00 93.62 139 GLU A C 1
ATOM 1075 O O . GLU A 1 139 ? -48.492 31.625 32.309 1.00 93.62 139 GLU A O 1
ATOM 1080 N N . ALA A 1 140 ? -48.208 31.222 30.120 1.00 92.31 140 ALA A N 1
ATOM 1081 C CA . ALA A 1 140 ? -49.344 32.033 29.682 1.00 92.31 140 ALA A CA 1
ATOM 1082 C C . ALA A 1 140 ? -50.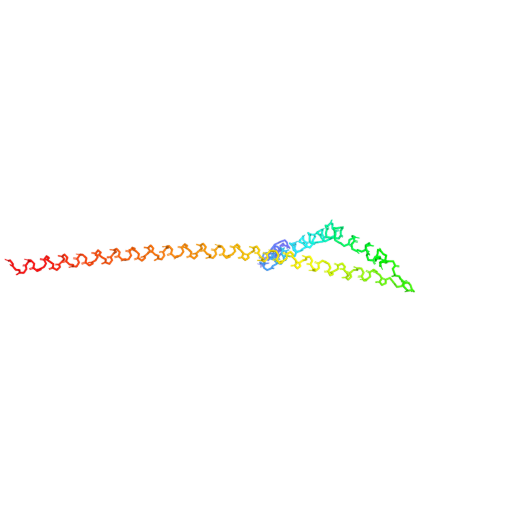684 31.534 30.255 1.00 92.31 140 ALA A C 1
ATOM 1084 O O . ALA A 1 140 ? -51.516 32.330 30.693 1.00 92.31 140 ALA A O 1
ATOM 1085 N N . LEU A 1 141 ? -50.904 30.215 30.301 1.00 92.56 141 LEU A N 1
ATOM 1086 C CA . LEU A 1 141 ? -52.092 29.636 30.938 1.00 92.56 141 LEU A CA 1
ATOM 1087 C C . LEU A 1 141 ? -52.118 29.911 32.444 1.00 92.56 141 LEU A C 1
ATOM 1089 O O . LEU A 1 141 ? -53.176 30.211 32.997 1.00 92.56 141 LEU A O 1
ATOM 1093 N N . THR A 1 142 ? -50.960 29.841 33.098 1.00 92.44 142 THR A N 1
ATOM 1094 C CA . THR A 1 142 ? -50.820 30.122 34.530 1.00 92.44 142 THR A CA 1
ATOM 1095 C C . THR A 1 142 ? -51.143 31.585 34.832 1.00 92.44 142 THR A C 1
ATOM 1097 O O . THR A 1 142 ? -51.907 31.861 35.758 1.00 92.44 142 THR A O 1
ATOM 1100 N N . GLU A 1 143 ? -50.658 32.525 34.015 1.00 91.50 143 GLU A N 1
ATOM 1101 C CA . GLU A 1 143 ? -51.007 33.946 34.129 1.00 91.50 143 GLU A CA 1
ATOM 1102 C C . GLU A 1 143 ? -52.507 34.199 33.933 1.00 91.50 143 GLU A C 1
ATOM 1104 O O . GLU A 1 143 ? -53.117 34.935 34.713 1.00 91.50 143 GLU A O 1
ATOM 1109 N N . VAL A 1 144 ? -53.133 33.561 32.938 1.00 90.12 144 VAL A N 1
ATOM 1110 C CA . VAL A 1 144 ? -54.575 33.702 32.673 1.00 90.12 144 VAL A CA 1
ATOM 1111 C C . VAL A 1 144 ? -55.416 33.155 33.828 1.00 90.12 144 VAL A C 1
ATOM 1113 O O . VAL A 1 144 ? -56.384 33.800 34.241 1.00 90.12 144 VAL A O 1
ATOM 1116 N N . ILE A 1 145 ? -55.054 31.990 34.375 1.00 90.38 145 ILE A N 1
ATOM 1117 C CA . ILE A 1 145 ? -55.738 31.397 35.533 1.00 90.38 145 ILE A CA 1
ATOM 1118 C C . ILE A 1 145 ? -55.611 32.317 36.754 1.00 90.38 145 ILE A C 1
ATOM 1120 O O . ILE A 1 145 ? -56.614 32.587 37.419 1.00 90.38 145 ILE A O 1
ATOM 1124 N N . ASN A 1 146 ? -54.414 32.847 37.022 1.00 88.69 146 ASN A N 1
ATOM 1125 C CA . ASN A 1 146 ? -54.172 33.720 38.170 1.00 88.69 146 ASN A CA 1
ATOM 1126 C C . ASN A 1 146 ? -54.934 35.053 38.043 1.00 88.69 146 ASN A C 1
ATOM 1128 O O . ASN A 1 146 ? -55.627 35.470 38.967 1.00 88.69 146 ASN A O 1
ATOM 1132 N N . ASN A 1 147 ? -54.911 35.683 36.866 1.00 86.69 147 ASN A N 1
ATOM 1133 C CA . ASN A 1 147 ? -55.641 36.927 36.602 1.00 86.69 147 ASN A CA 1
ATOM 1134 C C . ASN A 1 147 ? -57.173 36.752 36.702 1.00 86.69 147 ASN A C 1
ATOM 1136 O O . ASN A 1 147 ? -57.886 37.646 37.161 1.00 86.69 147 ASN A O 1
ATOM 1140 N N . LYS A 1 148 ? -57.702 35.580 36.325 1.00 79.19 148 LYS A N 1
ATOM 1141 C CA . LYS A 1 148 ? -59.131 35.264 36.472 1.00 79.19 148 LYS A CA 1
ATOM 1142 C C . LYS A 1 148 ? -59.537 34.994 37.926 1.00 79.19 148 LYS A C 1
ATOM 1144 O O . LYS A 1 148 ? -60.667 35.303 38.288 1.00 79.19 148 LYS A O 1
ATOM 1149 N N . SER A 1 149 ? -58.633 34.461 38.753 1.00 70.56 149 SER A N 1
ATOM 1150 C CA . SER A 1 149 ? -58.866 34.244 40.189 1.00 70.56 149 SER A CA 1
ATOM 1151 C C . SER A 1 149 ? -58.824 35.529 41.025 1.00 70.56 149 SER A C 1
ATOM 1153 O O . SER A 1 149 ? -59.363 35.523 42.125 1.00 70.56 149 SER A O 1
ATOM 1155 N N . ILE A 1 150 ? -58.171 36.601 40.556 1.00 63.09 150 ILE A N 1
ATOM 1156 C CA . ILE A 1 150 ? -58.094 37.886 41.282 1.00 63.09 150 ILE A CA 1
ATOM 1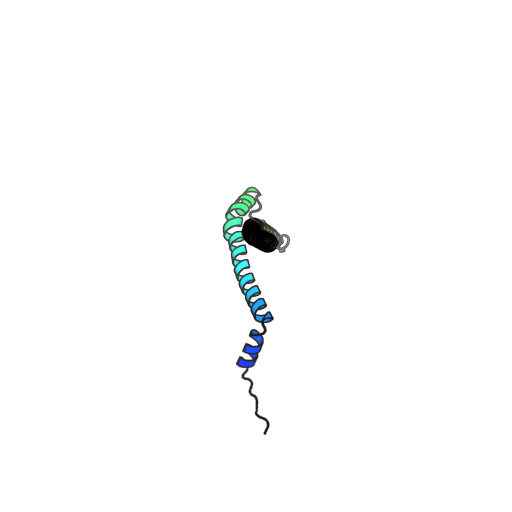157 C C . ILE A 1 150 ? -59.298 38.800 40.984 1.00 63.09 150 ILE A C 1
ATOM 1159 O O . ILE A 1 150 ? -59.645 39.645 41.803 1.00 63.09 150 ILE A O 1
ATOM 1163 N N . ASN A 1 151 ? -59.956 38.627 39.834 1.00 64.94 151 ASN A N 1
ATOM 1164 C CA . ASN A 1 151 ? -61.052 39.493 39.376 1.00 64.94 151 ASN A CA 1
ATOM 1165 C C . ASN A 1 151 ? -62.466 38.929 39.631 1.00 64.94 151 ASN A C 1
ATOM 1167 O O . ASN A 1 151 ? -63.424 39.408 39.023 1.00 64.94 151 ASN A O 1
ATOM 1171 N N . ASN A 1 152 ? -62.609 37.915 40.490 1.00 53.00 152 ASN A N 1
ATOM 1172 C CA . ASN A 1 152 ? -63.884 37.282 40.843 1.00 53.00 152 ASN A CA 1
ATOM 1173 C C . ASN A 1 152 ? -63.931 36.972 42.340 1.00 53.00 152 ASN A C 1
ATOM 1175 O O . ASN A 1 152 ? -65.040 37.033 42.912 1.00 53.00 152 ASN A O 1
#

Mean predicted aligned error: 14.69 Å